Protein AF-A0A6J8EQI9-F1 (afdb_monomer_lite)

Foldseek 3Di:
DDDDDDDDDPDDDDDDPPDDVVVVVVVQVVQVVVVVVVCVLQDPQFPDDDRNDTDGDLCQQHPFFDKDWDADPDDGDIDIDGTDPPDDPDPQVCVQRDPVNSVCLLVDPDWDKGKDKDAFDFDADPPVRDTDTGIDIDIDTRDDPQWDQDPSRDTHGD

Secondary structure (DSSP, 8-state):
------------PPPPTT--HHHHHHHHHHHHHHHHHHHHHHGGGEEEEETTEEEE--GGG-TT-EEEEEE-SSSSSEEEEEE-TTS---HHHHHHS-HHHHHHHHH-SS--EEEEEEEEEEEE-TTT--EEEEEEEEEEE---SSEEE-GGG-EEE-

Structure (mmCIF, N/CA/C/O backbone):
data_AF-A0A6J8EQI9-F1
#
_entry.id   AF-A0A6J8EQI9-F1
#
loop_
_atom_site.group_PDB
_atom_site.id
_atom_site.type_symbol
_atom_site.label_atom_id
_atom_site.label_alt_id
_atom_site.label_comp_id
_atom_site.label_asym_id
_atom_site.label_entity_id
_atom_site.label_seq_id
_atom_site.pdbx_PDB_ins_code
_atom_site.Cartn_x
_atom_site.Cartn_y
_atom_site.Cartn_z
_atom_site.occupancy
_atom_site.B_iso_or_equiv
_atom_site.auth_seq_id
_atom_site.auth_comp_id
_atom_site.auth_asym_id
_atom_site.auth_atom_id
_atom_site.pdbx_PDB_model_num
ATOM 1 N N . MET A 1 1 ? 1.128 29.155 -17.000 1.00 37.22 1 MET A N 1
ATOM 2 C CA . MET A 1 1 ? 0.839 28.801 -18.404 1.00 37.22 1 MET A CA 1
ATOM 3 C C . MET A 1 1 ? 2.178 28.796 -19.118 1.00 37.22 1 MET A C 1
ATOM 5 O O . MET A 1 1 ? 2.850 29.816 -19.068 1.00 37.22 1 MET A O 1
ATOM 9 N N . VAL A 1 2 ? 2.634 27.645 -19.614 1.00 37.19 2 VAL A N 1
ATOM 10 C CA . VAL A 1 2 ? 3.957 27.499 -20.247 1.00 37.19 2 VAL A CA 1
ATOM 11 C C . VAL A 1 2 ? 3.727 27.225 -21.728 1.00 37.19 2 VAL A C 1
ATOM 13 O O . VAL A 1 2 ? 2.976 26.314 -22.063 1.00 37.19 2 VAL A O 1
ATOM 16 N N . GLU A 1 3 ? 4.333 28.033 -22.593 1.00 59.91 3 GLU A N 1
ATOM 17 C CA . GLU A 1 3 ? 4.316 27.858 -24.047 1.00 59.91 3 GLU A CA 1
ATOM 18 C C . GLU A 1 3 ? 5.685 27.331 -24.484 1.00 59.91 3 GLU A C 1
ATOM 20 O O . GLU A 1 3 ? 6.720 27.854 -24.070 1.00 59.91 3 GLU A O 1
ATOM 25 N N . MET A 1 4 ? 5.692 26.290 -25.314 1.00 65.62 4 MET A N 1
ATOM 26 C CA . MET A 1 4 ? 6.908 25.684 -25.849 1.00 65.62 4 MET A CA 1
ATOM 27 C C . MET A 1 4 ? 6.942 25.915 -27.361 1.00 65.62 4 MET A C 1
ATOM 29 O O . MET A 1 4 ? 5.992 25.567 -28.061 1.00 65.62 4 MET A O 1
ATOM 33 N N . ARG A 1 5 ? 8.025 26.515 -27.868 1.00 55.38 5 ARG A N 1
ATOM 34 C CA . ARG A 1 5 ? 8.244 26.741 -29.305 1.00 55.38 5 ARG A CA 1
ATOM 35 C C . ARG A 1 5 ? 9.502 26.022 -29.763 1.00 55.38 5 ARG A C 1
ATOM 37 O O . ARG A 1 5 ? 10.588 26.290 -29.253 1.00 55.38 5 ARG A O 1
ATOM 44 N N . TRP A 1 6 ? 9.350 25.145 -30.746 1.00 75.56 6 TRP A N 1
ATOM 45 C CA . TRP A 1 6 ? 10.454 24.423 -31.367 1.00 75.56 6 TRP A CA 1
ATOM 46 C C . TRP A 1 6 ? 11.105 25.277 -32.460 1.00 75.56 6 TRP A C 1
ATOM 48 O O . TRP A 1 6 ? 10.419 25.965 -33.215 1.00 75.56 6 TRP A O 1
ATOM 58 N N . ARG A 1 7 ? 12.435 25.224 -32.551 1.00 75.38 7 ARG A N 1
ATOM 59 C CA . ARG A 1 7 ? 13.207 25.705 -33.703 1.00 75.38 7 ARG A CA 1
ATOM 60 C C . ARG A 1 7 ? 14.112 24.568 -34.154 1.00 75.38 7 ARG A C 1
ATOM 62 O O . ARG A 1 7 ? 15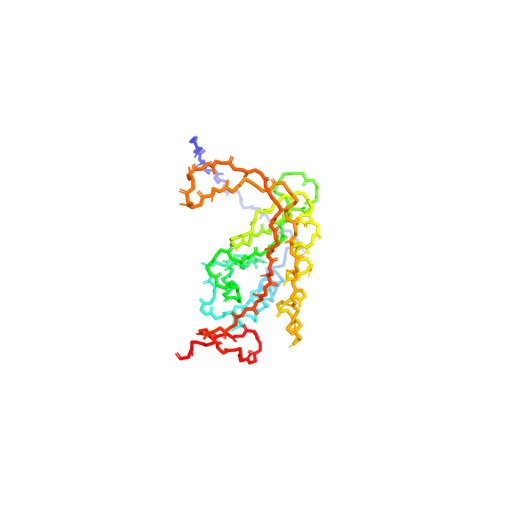.053 24.230 -33.441 1.00 75.38 7 ARG A O 1
ATOM 69 N N . ASN A 1 8 ? 13.811 23.985 -35.308 1.00 74.12 8 ASN A N 1
ATOM 70 C CA . ASN A 1 8 ? 14.658 22.967 -35.918 1.00 74.12 8 ASN A CA 1
ATOM 71 C C . ASN A 1 8 ? 15.789 23.652 -36.687 1.00 74.12 8 ASN A C 1
ATOM 73 O O . ASN A 1 8 ? 15.566 24.664 -37.351 1.00 74.12 8 ASN A O 1
ATOM 77 N N . LYS A 1 9 ? 17.000 23.110 -36.580 1.00 70.75 9 LYS A N 1
ATOM 78 C CA . LYS A 1 9 ? 18.106 23.446 -37.477 1.00 70.75 9 LYS A CA 1
ATOM 79 C C . LYS A 1 9 ? 18.103 22.427 -38.613 1.00 70.75 9 LYS A C 1
ATOM 81 O O . LYS A 1 9 ? 18.012 21.236 -38.341 1.00 70.75 9 LYS A O 1
ATOM 86 N N . GLU A 1 10 ? 18.195 22.892 -39.854 1.00 73.81 10 GLU A N 1
ATOM 87 C CA . GLU A 1 10 ? 18.206 22.045 -41.061 1.00 73.81 10 GLU A CA 1
ATOM 88 C C . GLU A 1 10 ? 19.608 21.510 -41.415 1.00 73.81 10 GLU A C 1
ATOM 90 O O . GLU A 1 10 ? 19.813 20.936 -42.481 1.00 73.81 10 GLU A O 1
ATOM 95 N N . GLU A 1 11 ? 20.594 21.694 -40.536 1.00 71.81 11 GLU A N 1
ATOM 96 C CA . GLU A 1 11 ? 21.953 21.200 -40.753 1.00 71.81 11 GLU A CA 1
ATOM 97 C C . GLU A 1 11 ? 21.994 19.676 -40.581 1.00 71.81 11 GLU A C 1
ATOM 99 O O . GLU A 1 11 ? 21.718 19.148 -39.502 1.00 71.81 11 GLU A O 1
ATOM 104 N N . PHE A 1 12 ? 22.355 18.968 -41.655 1.00 63.88 12 PHE A N 1
ATOM 105 C CA . PHE A 1 12 ? 22.678 17.547 -41.598 1.00 63.88 12 PHE A CA 1
ATOM 106 C C . PHE A 1 12 ? 23.957 17.364 -40.774 1.00 63.88 12 PHE A C 1
ATOM 108 O O . PHE A 1 12 ? 25.036 17.799 -41.176 1.00 63.88 12 PHE A O 1
ATOM 115 N N . ILE A 1 13 ? 23.825 16.752 -39.601 1.00 73.94 13 ILE A N 1
ATOM 116 C CA . ILE A 1 13 ? 24.953 16.391 -38.743 1.00 73.94 13 ILE A CA 1
ATOM 117 C C . ILE A 1 13 ? 25.410 14.999 -39.180 1.00 73.94 13 ILE A C 1
ATOM 119 O O . ILE A 1 13 ? 24.608 14.068 -39.165 1.00 73.94 13 ILE A O 1
ATOM 123 N N . GLU A 1 14 ? 26.679 14.855 -39.573 1.00 68.56 14 GLU A N 1
ATOM 124 C CA . GLU A 1 14 ? 27.252 13.538 -39.868 1.00 68.56 14 GLU A CA 1
ATOM 125 C C . GLU A 1 14 ? 27.133 12.612 -38.652 1.00 68.56 14 GLU A C 1
ATOM 127 O O . GLU A 1 14 ? 27.462 12.986 -37.520 1.00 68.56 14 GLU A O 1
ATOM 132 N N . ASP A 1 15 ? 26.679 11.384 -38.900 1.00 65.50 15 ASP A N 1
ATOM 133 C CA . ASP A 1 15 ? 26.547 10.379 -37.857 1.00 65.50 15 ASP A CA 1
ATOM 134 C C . ASP A 1 15 ? 27.916 10.049 -37.259 1.00 65.50 15 ASP A C 1
ATOM 136 O O . ASP A 1 15 ? 28.859 9.643 -37.942 1.00 65.50 15 ASP A O 1
ATOM 140 N N . SER A 1 16 ? 28.025 10.185 -35.938 1.00 71.75 16 SER A N 1
ATOM 141 C CA . SER A 1 16 ? 29.212 9.719 -35.232 1.00 71.75 16 SER A CA 1
ATOM 142 C C . SER A 1 16 ? 29.348 8.202 -35.417 1.00 71.75 16 SER A C 1
ATOM 144 O O . SER A 1 16 ? 28.373 7.468 -35.258 1.00 71.75 16 SER A O 1
ATOM 146 N N . GLY A 1 17 ? 30.564 7.691 -35.633 1.00 73.12 17 GLY A N 1
ATOM 147 C CA . GLY A 1 17 ? 30.822 6.241 -35.720 1.00 73.12 17 GLY A CA 1
ATOM 148 C C . GLY A 1 17 ? 30.514 5.442 -34.439 1.00 73.12 17 GLY A C 1
ATOM 149 O O . GLY A 1 17 ? 30.776 4.244 -34.377 1.00 73.12 17 GLY A O 1
ATOM 150 N N . ARG A 1 18 ? 29.991 6.098 -33.393 1.00 76.00 18 ARG A N 1
ATOM 151 C CA . ARG A 1 18 ? 29.533 5.497 -32.131 1.00 76.00 18 ARG A CA 1
ATOM 152 C C . ARG A 1 18 ? 28.007 5.380 -32.043 1.00 76.00 18 ARG A C 1
ATOM 154 O O . ARG A 1 18 ? 27.510 4.762 -31.105 1.00 76.00 18 ARG A O 1
ATOM 161 N N . THR A 1 19 ? 27.265 5.957 -32.987 1.00 75.06 19 THR A N 1
ATOM 162 C CA . THR A 1 19 ? 25.802 5.887 -33.030 1.00 75.06 19 THR A CA 1
ATOM 163 C C . THR A 1 19 ? 25.387 4.575 -33.689 1.00 75.06 19 THR A C 1
ATOM 165 O O . THR A 1 19 ? 25.697 4.329 -34.849 1.00 75.06 19 THR A O 1
ATOM 168 N N . ASN A 1 20 ? 24.689 3.708 -32.954 1.00 86.38 20 ASN A N 1
ATOM 169 C CA . ASN A 1 20 ? 24.203 2.439 -33.489 1.00 86.38 20 ASN A CA 1
ATOM 170 C C . ASN A 1 20 ? 22.695 2.303 -33.254 1.00 86.38 20 ASN A C 1
ATOM 172 O O . ASN A 1 20 ? 22.240 1.969 -32.158 1.00 86.38 20 ASN A O 1
ATOM 176 N N . VAL A 1 21 ? 21.927 2.544 -34.317 1.00 87.88 21 VAL A N 1
ATOM 177 C CA . VAL A 1 21 ? 20.458 2.478 -34.311 1.00 87.88 21 VAL A CA 1
ATOM 178 C C . VAL A 1 21 ? 19.954 1.072 -33.971 1.00 87.88 21 VAL A C 1
ATOM 180 O O . VAL A 1 21 ? 18.933 0.933 -33.304 1.00 87.88 21 VAL A O 1
ATOM 183 N N . VAL A 1 22 ? 20.687 0.022 -34.358 1.00 91.50 22 VAL A N 1
ATOM 184 C CA . VAL A 1 22 ? 20.313 -1.372 -34.069 1.00 91.50 22 VAL A CA 1
ATOM 185 C C . VAL A 1 22 ? 20.415 -1.662 -32.573 1.00 91.50 22 VAL A C 1
ATOM 187 O O . VAL A 1 22 ? 19.520 -2.287 -32.008 1.00 91.50 22 VAL A O 1
ATOM 190 N N . ILE A 1 23 ? 21.464 -1.164 -31.909 1.00 89.56 23 ILE A N 1
ATOM 191 C CA . ILE A 1 23 ? 21.610 -1.293 -30.451 1.00 89.56 23 ILE A CA 1
ATOM 192 C C . ILE A 1 23 ? 20.480 -0.547 -29.737 1.00 89.56 23 ILE A C 1
ATOM 194 O O . ILE A 1 23 ? 19.879 -1.112 -28.827 1.00 89.56 23 ILE A O 1
ATOM 198 N N . ALA A 1 24 ? 20.154 0.675 -30.168 1.00 88.31 24 ALA A N 1
ATOM 199 C CA . ALA A 1 24 ? 19.046 1.442 -29.598 1.00 88.31 24 ALA A CA 1
ATOM 200 C C . ALA A 1 24 ? 17.699 0.716 -29.765 1.00 88.31 24 ALA A C 1
ATOM 202 O O . ALA A 1 24 ? 16.950 0.568 -28.803 1.00 88.31 24 ALA A O 1
ATOM 203 N N . ALA A 1 25 ? 17.417 0.185 -30.957 1.00 93.69 25 ALA A N 1
ATOM 204 C CA . ALA A 1 25 ? 16.204 -0.589 -31.204 1.00 93.69 25 ALA A CA 1
ATOM 205 C C . ALA A 1 25 ? 16.136 -1.848 -30.322 1.00 93.69 25 ALA A C 1
ATOM 207 O O . ALA A 1 25 ? 15.087 -2.148 -29.752 1.00 93.69 25 ALA A O 1
ATOM 208 N N . TYR A 1 26 ? 17.255 -2.565 -30.165 1.00 95.31 26 TYR A N 1
ATOM 209 C CA . TYR A 1 26 ? 17.321 -3.771 -29.340 1.00 95.31 26 TYR A CA 1
ATOM 210 C C . TYR A 1 26 ? 17.094 -3.481 -27.851 1.00 95.31 26 TYR A C 1
ATOM 212 O O . TYR A 1 26 ? 16.333 -4.194 -27.195 1.00 95.31 26 TYR A O 1
ATOM 220 N N . THR A 1 27 ? 17.716 -2.432 -27.302 1.00 92.62 27 THR A N 1
ATOM 221 C CA . THR A 1 27 ? 17.543 -2.072 -25.886 1.00 92.62 27 THR A CA 1
ATOM 222 C C . THR A 1 27 ? 16.120 -1.599 -25.597 1.00 92.62 27 THR A C 1
ATOM 224 O O . THR A 1 27 ? 15.536 -2.032 -24.601 1.00 92.62 27 THR A O 1
ATOM 227 N N . THR A 1 28 ? 15.521 -0.800 -26.487 1.00 93.06 28 THR A N 1
ATOM 228 C CA . THR A 1 28 ? 14.113 -0.392 -26.377 1.00 93.06 28 THR A CA 1
ATOM 229 C C . THR A 1 28 ? 13.176 -1.596 -26.469 1.00 93.06 28 THR A C 1
ATOM 231 O O . THR A 1 28 ? 12.283 -1.732 -25.636 1.00 93.06 28 THR A O 1
ATOM 234 N N . ALA A 1 29 ? 13.399 -2.517 -27.413 1.00 94.06 29 ALA A N 1
ATOM 235 C CA . ALA A 1 29 ? 12.590 -3.728 -27.543 1.00 94.06 29 ALA A CA 1
ATOM 236 C C . ALA A 1 29 ? 12.671 -4.620 -26.293 1.00 94.06 29 ALA A C 1
ATOM 238 O O . ALA A 1 29 ? 11.647 -5.112 -25.822 1.00 94.06 29 ALA A O 1
ATOM 239 N N . GLN A 1 30 ? 13.862 -4.788 -25.711 1.00 94.38 30 GLN A N 1
ATOM 240 C CA . GLN A 1 30 ? 14.045 -5.536 -24.463 1.00 94.38 30 GLN A CA 1
ATOM 241 C C . GLN A 1 30 ? 13.340 -4.875 -23.271 1.00 94.38 30 GLN A C 1
ATOM 243 O O . GLN A 1 30 ? 12.697 -5.563 -22.476 1.00 94.38 30 GLN A O 1
ATOM 248 N N . ALA A 1 31 ? 13.419 -3.546 -23.150 1.00 89.31 31 ALA A N 1
ATOM 249 C CA . ALA A 1 31 ? 12.707 -2.806 -22.111 1.00 89.31 31 ALA A CA 1
ATOM 250 C C . ALA A 1 31 ? 11.183 -2.967 -22.252 1.00 89.31 31 ALA A C 1
ATOM 252 O O . ALA A 1 31 ? 10.510 -3.311 -21.280 1.00 89.31 31 ALA A O 1
ATOM 253 N N . ILE A 1 32 ? 10.663 -2.822 -23.475 1.00 91.69 32 ILE A N 1
ATOM 254 C CA . ILE A 1 32 ? 9.246 -3.016 -23.802 1.00 91.69 32 ILE A CA 1
ATOM 255 C C . ILE A 1 32 ? 8.802 -4.449 -23.491 1.00 91.69 32 ILE A C 1
ATOM 257 O O . ILE A 1 32 ? 7.777 -4.644 -22.844 1.00 91.69 32 ILE A O 1
ATOM 261 N N . PHE A 1 33 ? 9.573 -5.461 -23.892 1.00 92.94 33 PHE A N 1
ATOM 262 C CA . PHE A 1 33 ? 9.244 -6.862 -23.621 1.00 92.94 33 PHE A CA 1
ATOM 263 C C . PHE A 1 33 ? 9.139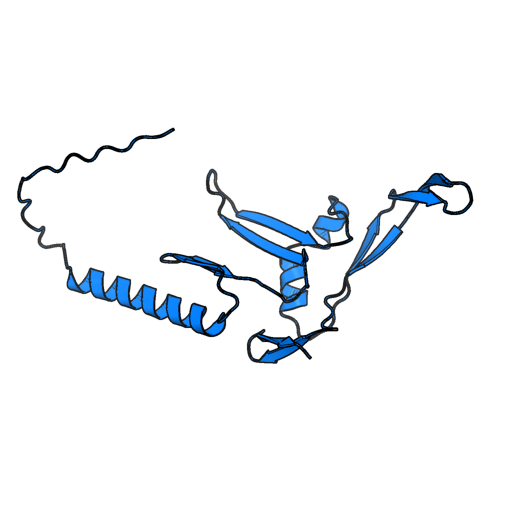 -7.138 -22.116 1.00 92.94 33 PHE A C 1
ATOM 265 O O . PHE A 1 33 ? 8.192 -7.767 -21.642 1.00 92.94 33 PHE A O 1
ATOM 272 N N . LYS A 1 34 ? 10.082 -6.600 -21.338 1.00 88.81 34 LYS A N 1
ATOM 273 C CA . LYS A 1 34 ? 10.067 -6.716 -19.881 1.00 88.81 34 LYS A CA 1
ATOM 274 C C . LYS A 1 34 ? 8.875 -5.988 -19.257 1.00 88.81 34 LYS A C 1
ATOM 276 O O . LYS A 1 34 ? 8.267 -6.528 -18.335 1.00 88.81 34 LYS A O 1
ATOM 281 N N . LEU A 1 35 ? 8.523 -4.807 -19.769 1.00 84.81 35 LEU A N 1
ATOM 282 C CA . LEU A 1 35 ? 7.329 -4.064 -19.370 1.00 84.81 35 LEU A CA 1
ATOM 283 C C . LEU A 1 35 ? 6.061 -4.891 -19.625 1.00 84.81 35 LEU A C 1
ATOM 285 O O . LEU A 1 35 ? 5.277 -5.086 -18.699 1.00 84.81 35 LEU A O 1
ATOM 289 N N . TYR A 1 36 ? 5.899 -5.458 -20.824 1.00 87.69 36 TYR A N 1
ATOM 290 C CA . TYR A 1 36 ? 4.761 -6.321 -21.160 1.00 87.69 36 TYR A CA 1
ATOM 291 C C . TYR A 1 36 ? 4.634 -7.528 -20.229 1.00 87.69 36 TYR A C 1
ATOM 293 O O . TYR A 1 36 ? 3.526 -7.824 -19.793 1.00 87.69 36 TYR A O 1
ATOM 301 N N . GLY A 1 37 ? 5.744 -8.156 -19.830 1.00 85.56 37 GLY A N 1
ATOM 302 C CA . GLY A 1 37 ? 5.715 -9.246 -18.849 1.00 85.56 37 GLY A CA 1
ATOM 303 C C . GLY A 1 37 ? 5.171 -8.840 -17.468 1.00 85.56 37 GLY A C 1
ATOM 304 O O . GLY A 1 37 ? 4.659 -9.684 -16.733 1.00 85.56 37 GLY A O 1
ATOM 305 N N . TYR A 1 38 ? 5.253 -7.558 -17.091 1.00 78.81 38 TYR A N 1
ATOM 306 C CA . TYR A 1 38 ? 4.572 -7.031 -15.903 1.00 78.81 38 TYR A CA 1
ATOM 307 C C . TYR A 1 38 ? 3.116 -6.663 -16.186 1.00 78.81 38 TYR A C 1
ATOM 309 O O . TYR A 1 38 ? 2.260 -6.918 -15.339 1.00 78.81 38 TYR A O 1
ATOM 317 N N . LEU A 1 39 ? 2.828 -6.086 -17.356 1.00 78.31 39 LEU A N 1
ATOM 318 C CA . LEU A 1 39 ? 1.467 -5.714 -17.742 1.00 78.31 39 LEU A CA 1
ATOM 319 C C . LEU A 1 39 ? 0.561 -6.950 -17.8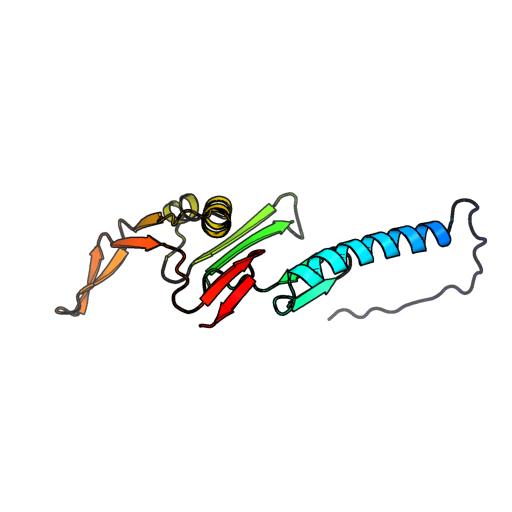35 1.00 78.31 39 LEU A C 1
ATOM 321 O O . LEU A 1 39 ? -0.540 -6.950 -17.293 1.00 78.31 39 LEU A O 1
ATOM 325 N N . GLU A 1 40 ? 1.052 -8.042 -18.413 1.00 82.25 40 GLU A N 1
ATOM 326 C CA . GLU A 1 40 ? 0.318 -9.305 -18.519 1.00 82.25 40 GLU A CA 1
ATOM 327 C C . GLU A 1 40 ? -0.054 -9.877 -17.144 1.00 82.25 40 GLU A C 1
ATOM 329 O O . GLU A 1 40 ? -1.160 -10.363 -16.954 1.00 82.25 40 GLU A O 1
ATOM 334 N N . LYS A 1 41 ? 0.815 -9.735 -16.136 1.00 75.38 41 LYS A N 1
ATOM 335 C CA . LYS A 1 41 ? 0.511 -10.152 -14.752 1.00 75.38 41 LYS A CA 1
ATOM 336 C C . LYS A 1 41 ? -0.499 -9.237 -14.059 1.00 75.38 41 LYS A C 1
ATOM 338 O O . LYS A 1 41 ? -1.171 -9.634 -13.102 1.00 75.38 41 LYS A O 1
ATOM 343 N N . LEU A 1 42 ? -0.536 -7.966 -14.445 1.00 71.75 42 LEU A N 1
ATOM 344 C CA . LEU A 1 42 ? -1.394 -6.965 -13.821 1.00 71.75 42 LEU A CA 1
ATOM 345 C C . LEU A 1 42 ? -2.799 -6.951 -14.437 1.00 71.75 42 LEU A C 1
ATOM 347 O O . LEU A 1 42 ? -3.741 -6.681 -13.688 1.00 71.75 42 LEU A O 1
ATOM 351 N N . GLU A 1 43 ? -2.934 -7.316 -15.715 1.00 78.31 43 GLU A N 1
ATOM 352 C CA . GLU A 1 43 ? -4.188 -7.376 -16.482 1.00 78.31 43 GLU A CA 1
ATOM 353 C C . GLU A 1 43 ? -5.039 -6.103 -16.275 1.00 78.31 43 GLU A C 1
ATOM 355 O O . GLU A 1 43 ? -4.529 -4.984 -16.337 1.00 78.31 43 GLU A O 1
ATOM 360 N N . ASP A 1 44 ? -6.321 -6.254 -15.935 1.00 72.56 44 ASP A N 1
ATOM 361 C CA . ASP A 1 44 ? -7.297 -5.175 -15.722 1.00 72.56 44 ASP A CA 1
ATOM 362 C C . ASP A 1 44 ? -6.933 -4.196 -14.593 1.00 72.56 44 ASP A C 1
ATOM 364 O O . ASP A 1 44 ? -7.636 -3.214 -14.346 1.00 72.56 44 ASP A O 1
ATOM 368 N N . ARG A 1 45 ? -5.855 -4.456 -13.844 1.00 64.69 45 ARG A N 1
ATOM 369 C CA . ARG A 1 45 ? -5.421 -3.575 -12.757 1.00 64.69 45 ARG A CA 1
ATOM 370 C C . ARG A 1 45 ? -4.654 -2.363 -13.263 1.00 64.69 45 ARG A C 1
ATOM 372 O O . ARG A 1 45 ? -4.469 -1.441 -12.472 1.00 64.69 45 ARG A O 1
ATOM 379 N N . ILE A 1 46 ? -4.184 -2.347 -14.507 1.00 71.81 46 ILE A N 1
ATOM 380 C CA . ILE A 1 46 ? -3.347 -1.267 -15.041 1.00 71.81 46 ILE A CA 1
ATOM 381 C C . ILE A 1 46 ? -4.194 -0.014 -15.276 1.00 71.81 46 ILE A C 1
ATOM 383 O O . ILE A 1 46 ? -5.215 -0.049 -15.953 1.00 71.81 46 ILE A O 1
ATOM 387 N N . VAL A 1 47 ? -3.745 1.110 -14.723 1.00 76.50 47 VAL A N 1
ATOM 388 C CA . VAL A 1 47 ? -4.331 2.440 -14.950 1.00 76.50 47 VAL A CA 1
ATOM 389 C C . VAL A 1 47 ? -3.516 3.208 -15.984 1.00 76.50 47 VAL A C 1
ATOM 391 O O . VAL A 1 47 ? -4.074 3.946 -16.789 1.00 76.50 47 VAL A O 1
ATOM 394 N N . TYR A 1 48 ? -2.192 3.051 -15.947 1.00 75.38 48 TYR A N 1
ATOM 395 C CA . TYR A 1 48 ? -1.260 3.748 -16.827 1.00 75.38 48 TYR A CA 1
ATOM 396 C C . TYR A 1 48 ? 0.076 3.003 -16.890 1.00 75.38 48 TYR A C 1
ATOM 398 O O . TYR A 1 48 ? 0.478 2.381 -15.903 1.00 75.38 48 TYR A O 1
ATOM 406 N N . ALA A 1 49 ? 0.775 3.093 -18.019 1.00 78.56 49 ALA A N 1
ATOM 407 C CA . ALA A 1 49 ? 2.137 2.598 -18.177 1.00 78.56 49 ALA A CA 1
ATOM 408 C C . ALA A 1 49 ? 2.937 3.546 -19.077 1.00 78.56 49 ALA A C 1
ATOM 410 O O . ALA A 1 49 ? 2.417 4.010 -20.090 1.00 78.56 49 ALA A O 1
ATOM 411 N N . ASP A 1 50 ? 4.189 3.811 -18.711 1.00 84.56 50 ASP A N 1
ATOM 412 C CA . ASP A 1 50 ? 5.120 4.627 -19.492 1.00 84.56 50 ASP A CA 1
ATOM 413 C C . ASP A 1 50 ? 6.553 4.164 -19.262 1.00 84.56 50 ASP A C 1
ATOM 415 O O . ASP A 1 50 ? 7.010 4.189 -18.123 1.00 84.56 50 ASP A O 1
ATOM 419 N N . THR A 1 51 ? 7.226 3.780 -20.351 1.00 79.50 51 THR A N 1
ATOM 420 C CA . THR A 1 51 ? 8.647 3.418 -20.487 1.00 79.50 51 THR A CA 1
ATOM 421 C C . THR A 1 51 ? 9.176 2.401 -19.464 1.00 79.50 51 THR A C 1
ATOM 423 O O . THR A 1 51 ? 9.468 1.262 -19.823 1.00 79.50 51 THR A O 1
ATOM 426 N N . ASP A 1 52 ? 9.293 2.783 -18.198 1.00 82.50 52 ASP A N 1
ATOM 427 C CA . ASP A 1 52 ? 9.805 1.993 -17.077 1.00 82.50 52 ASP A CA 1
ATOM 428 C C . ASP A 1 52 ? 8.869 1.973 -15.848 1.00 82.50 52 ASP A C 1
ATOM 430 O O . ASP A 1 52 ? 9.194 1.382 -14.816 1.00 82.50 52 ASP A O 1
ATOM 434 N N . SER A 1 53 ? 7.684 2.575 -15.954 1.00 77.12 53 SER A N 1
ATOM 435 C CA . SER A 1 53 ? 6.738 2.766 -14.859 1.00 77.12 53 SER A CA 1
ATOM 436 C C . SER A 1 53 ? 5.353 2.201 -15.187 1.00 77.12 53 SER A C 1
ATOM 438 O O . SER A 1 53 ? 4.858 2.302 -16.309 1.00 77.12 53 SER A O 1
ATOM 440 N N . VAL A 1 54 ? 4.705 1.593 -14.187 1.00 74.75 54 VAL A N 1
ATOM 441 C CA . VAL A 1 54 ? 3.326 1.089 -14.281 1.00 74.75 54 VAL A CA 1
ATOM 442 C C . VAL A 1 54 ? 2.551 1.524 -13.046 1.00 74.75 54 VAL A C 1
ATOM 444 O O . VAL A 1 54 ? 2.951 1.254 -11.914 1.00 74.75 54 VAL A O 1
ATOM 447 N N . ILE A 1 55 ? 1.409 2.168 -13.264 1.00 77.69 55 ILE A N 1
ATOM 448 C CA . ILE A 1 55 ? 0.445 2.528 -12.228 1.00 77.69 55 ILE A CA 1
ATOM 449 C C . ILE A 1 55 ? -0.673 1.493 -12.273 1.00 77.69 55 ILE A C 1
ATOM 451 O O . ILE A 1 55 ? -1.336 1.336 -13.298 1.00 77.69 55 ILE A O 1
ATOM 455 N N . PHE A 1 56 ? -0.906 0.794 -11.164 1.00 76.25 56 PHE A N 1
ATOM 456 C CA . PHE A 1 56 ? -1.922 -0.253 -11.090 1.00 76.25 56 PHE A CA 1
ATOM 457 C C . PHE A 1 56 ? -2.759 -0.175 -9.809 1.00 76.25 56 PHE A C 1
ATOM 459 O O . PHE A 1 56 ? -2.344 0.364 -8.783 1.00 76.25 56 PHE A O 1
ATOM 466 N N . THR A 1 57 ? -3.962 -0.742 -9.864 1.00 63.72 57 THR A N 1
ATOM 467 C CA . THR A 1 57 ? -4.899 -0.828 -8.746 1.00 63.72 57 THR A CA 1
ATOM 468 C C . THR A 1 57 ? -4.628 -2.083 -7.915 1.00 63.72 57 THR A C 1
ATOM 470 O O . THR A 1 57 ? -4.946 -3.214 -8.288 1.00 63.72 57 THR A O 1
ATOM 473 N N . ALA A 1 58 ? -4.047 -1.903 -6.730 1.00 60.59 58 ALA A N 1
ATOM 474 C CA . ALA A 1 58 ? -3.926 -2.977 -5.749 1.00 60.59 58 ALA A CA 1
ATOM 475 C C . ALA A 1 58 ? -5.256 -3.133 -4.986 1.00 60.59 58 ALA A C 1
ATOM 477 O O . ALA A 1 58 ? -5.465 -2.534 -3.935 1.00 60.59 58 ALA A O 1
ATOM 478 N N . ASN A 1 59 ? -6.176 -3.946 -5.508 1.00 55.00 59 ASN A N 1
ATOM 479 C CA . ASN A 1 59 ? -7.499 -4.173 -4.902 1.00 55.00 59 ASN A CA 1
ATOM 480 C C . ASN A 1 59 ? -7.494 -5.095 -3.664 1.00 55.00 59 ASN A C 1
ATOM 482 O O . ASN A 1 59 ? -8.540 -5.610 -3.274 1.00 55.00 59 ASN A O 1
ATOM 486 N N . GLN A 1 60 ? -6.345 -5.321 -3.029 1.00 57.38 60 GLN A N 1
ATOM 487 C CA . GLN A 1 60 ? -6.238 -6.330 -1.975 1.00 57.38 60 GLN A CA 1
ATOM 488 C C . GLN A 1 60 ? -6.813 -5.889 -0.619 1.00 57.38 60 GLN A C 1
ATOM 490 O O . GLN A 1 60 ? -7.142 -6.733 0.201 1.00 57.38 60 GLN A O 1
ATOM 495 N N . GLY A 1 61 ? -6.987 -4.583 -0.384 1.00 56.69 61 GLY A N 1
ATOM 496 C CA . GLY A 1 61 ? -7.526 -4.054 0.877 1.00 56.69 61 GLY A CA 1
ATOM 497 C C . GLY A 1 61 ? -8.937 -3.463 0.789 1.00 56.69 61 GLY A C 1
ATOM 498 O O . GLY A 1 61 ? -9.446 -2.948 1.782 1.00 56.69 61 GLY A O 1
ATOM 499 N N . GLY A 1 62 ? -9.570 -3.461 -0.386 1.00 66.62 62 GLY A N 1
ATOM 500 C CA . GLY A 1 62 ? -10.790 -2.684 -0.625 1.00 66.62 62 GLY A CA 1
ATOM 501 C C . GLY A 1 62 ? -10.553 -1.159 -0.666 1.00 66.62 62 GLY A C 1
ATOM 502 O O . GLY A 1 62 ? -9.417 -0.685 -0.588 1.00 66.62 62 GLY A O 1
ATOM 503 N N . PRO A 1 63 ? -11.617 -0.348 -0.818 1.00 69.94 63 PRO A N 1
ATOM 504 C CA . PRO A 1 63 ? -11.481 1.088 -1.047 1.00 69.94 63 PRO A CA 1
ATOM 505 C C . PRO A 1 63 ? -10.723 1.809 0.078 1.00 69.94 63 PRO A C 1
ATOM 507 O O . PRO A 1 63 ? -11.104 1.712 1.247 1.00 69.94 63 PRO A O 1
ATOM 510 N N . LYS A 1 64 ? -9.736 2.637 -0.300 1.00 73.38 64 LYS A N 1
ATOM 511 C CA . LYS A 1 64 ? -8.918 3.486 0.596 1.00 73.38 64 LYS A CA 1
ATOM 512 C C . LYS A 1 64 ? -7.970 2.721 1.540 1.00 73.38 64 LYS A C 1
ATOM 514 O O . LYS A 1 64 ? -7.633 3.249 2.598 1.00 73.38 64 LYS A O 1
ATOM 519 N N . ASN A 1 65 ? -7.528 1.528 1.138 1.00 79.50 65 ASN A N 1
ATOM 520 C CA . ASN A 1 65 ? -6.484 0.751 1.809 1.00 79.50 65 ASN A CA 1
ATOM 521 C C . ASN A 1 65 ? -5.329 0.483 0.832 1.00 79.50 65 ASN A C 1
ATOM 523 O O . ASN A 1 65 ? -5.396 -0.454 0.042 1.00 79.50 65 ASN A O 1
ATOM 527 N N . TYR A 1 66 ? -4.300 1.329 0.843 1.00 80.25 66 TYR A N 1
ATOM 528 C CA . TYR A 1 66 ? -3.144 1.224 -0.053 1.00 80.25 66 TYR A CA 1
ATOM 529 C C . TYR A 1 66 ? -1.877 1.782 0.598 1.00 80.25 66 TYR A C 1
ATOM 531 O O . TYR A 1 66 ? -1.937 2.699 1.415 1.00 80.25 66 TYR A O 1
ATOM 539 N N . ALA A 1 67 ? -0.720 1.263 0.200 1.00 81.81 67 ALA A N 1
ATOM 540 C CA . ALA A 1 67 ? 0.581 1.782 0.597 1.00 81.81 67 ALA A CA 1
ATOM 541 C C . ALA A 1 67 ? 1.547 1.723 -0.590 1.00 81.81 67 ALA A C 1
ATOM 543 O O . ALA A 1 67 ? 1.544 0.748 -1.338 1.00 81.81 67 ALA A O 1
ATOM 544 N N . TYR A 1 68 ? 2.363 2.759 -0.768 1.00 78.44 68 TYR A N 1
ATOM 545 C CA . TYR A 1 68 ? 3.357 2.827 -1.836 1.00 78.44 68 TYR A CA 1
ATOM 546 C C . TYR A 1 68 ? 4.593 3.624 -1.407 1.00 78.44 68 TYR A C 1
ATOM 548 O O . TYR A 1 68 ? 4.532 4.488 -0.527 1.00 78.44 68 TYR A O 1
ATOM 556 N N . LYS A 1 69 ? 5.723 3.330 -2.053 1.00 81.50 69 LYS A N 1
ATOM 557 C CA . LYS A 1 69 ? 6.985 4.068 -1.947 1.00 81.50 69 LYS A CA 1
ATOM 558 C C . LYS A 1 69 ? 7.248 4.731 -3.304 1.00 81.50 69 LYS A C 1
ATOM 560 O O . LYS A 1 69 ? 7.171 4.060 -4.326 1.00 81.50 69 LYS A O 1
ATOM 565 N N . LEU A 1 70 ? 7.516 6.033 -3.308 1.00 80.81 70 LEU A N 1
ATOM 566 C CA . LEU A 1 70 ? 7.866 6.821 -4.492 1.00 80.81 70 LEU A CA 1
ATOM 567 C C . LEU A 1 70 ? 9.230 7.466 -4.284 1.00 80.81 70 LEU A C 1
ATOM 569 O O . LEU A 1 70 ? 9.551 7.900 -3.178 1.00 80.81 70 LEU A O 1
ATOM 573 N N . GLN A 1 71 ? 10.011 7.587 -5.348 1.00 81.75 71 GLN A N 1
ATOM 574 C CA . GLN A 1 71 ? 11.166 8.475 -5.340 1.00 81.75 71 GLN A CA 1
ATOM 575 C C . GLN A 1 71 ? 10.670 9.922 -5.383 1.00 81.75 71 GLN A C 1
ATOM 577 O O . GLN A 1 71 ? 9.739 10.241 -6.127 1.00 81.75 71 GLN A O 1
ATOM 582 N N . LYS A 1 72 ? 11.228 10.796 -4.540 1.00 82.00 72 LYS A N 1
ATOM 583 C CA . LYS A 1 72 ? 10.801 12.196 -4.534 1.00 82.00 72 LYS A CA 1
ATOM 584 C C . LYS A 1 72 ? 11.191 12.856 -5.864 1.00 82.00 72 LYS A C 1
ATOM 586 O O . LYS A 1 72 ? 12.328 12.694 -6.294 1.00 82.00 72 LYS A O 1
ATOM 591 N N . PRO A 1 73 ? 10.286 13.630 -6.493 1.00 77.56 73 PRO A N 1
ATOM 592 C CA . PRO A 1 73 ? 10.601 14.332 -7.738 1.00 77.56 73 PRO A CA 1
ATOM 593 C C . PRO A 1 73 ? 11.588 15.488 -7.521 1.00 77.56 73 PRO A C 1
ATOM 595 O O . PRO A 1 73 ? 12.255 15.915 -8.456 1.00 77.56 73 PRO A O 1
ATOM 598 N N . TYR A 1 74 ? 11.683 16.002 -6.291 1.00 81.00 74 TYR A N 1
ATOM 599 C CA . TYR A 1 74 ? 12.620 17.049 -5.905 1.00 81.00 74 TYR A CA 1
ATOM 600 C C . TYR A 1 74 ? 13.240 16.702 -4.546 1.00 81.00 74 TYR A C 1
ATOM 602 O O . TYR A 1 74 ? 12.522 16.557 -3.551 1.00 81.00 74 TYR A O 1
ATOM 610 N N . GLY A 1 75 ? 14.567 16.564 -4.515 1.00 74.62 75 GLY A N 1
ATOM 611 C CA . GLY A 1 75 ? 15.347 16.160 -3.341 1.00 74.62 75 GLY A CA 1
ATOM 612 C C . GLY A 1 75 ? 15.698 14.670 -3.309 1.00 74.62 75 GLY A C 1
ATOM 613 O O . GLY A 1 75 ? 15.060 13.851 -3.964 1.00 74.62 75 GLY A O 1
ATOM 614 N N . ASP A 1 76 ? 16.724 14.332 -2.527 1.00 82.25 76 ASP A N 1
ATOM 615 C CA . ASP A 1 76 ? 17.160 12.949 -2.342 1.00 82.25 76 ASP A CA 1
ATOM 616 C C . ASP A 1 76 ? 16.265 12.217 -1.322 1.00 82.25 76 ASP A C 1
ATOM 618 O O . ASP A 1 76 ? 15.816 12.787 -0.317 1.00 82.25 76 ASP A O 1
ATOM 622 N N . GLY A 1 77 ? 15.971 10.947 -1.600 1.00 84.88 77 GLY A N 1
ATOM 623 C CA . GLY A 1 77 ? 15.212 10.059 -0.721 1.00 84.88 77 GLY A CA 1
ATOM 624 C C . GLY A 1 77 ? 13.825 9.616 -1.206 1.00 84.88 77 GLY A C 1
ATOM 625 O O . GLY A 1 77 ? 13.267 10.063 -2.210 1.00 84.88 77 GLY A O 1
ATOM 626 N N . ILE A 1 78 ? 13.252 8.689 -0.436 1.00 84.62 78 ILE A N 1
ATOM 627 C CA . ILE A 1 78 ? 12.013 7.972 -0.758 1.00 84.62 78 ILE A CA 1
ATOM 628 C C . ILE A 1 78 ? 10.847 8.570 0.038 1.00 84.62 78 ILE A C 1
ATOM 630 O O . ILE A 1 78 ? 10.904 8.698 1.262 1.00 84.62 78 ILE A O 1
ATOM 634 N N . GLN A 1 79 ? 9.760 8.922 -0.643 1.00 83.38 79 GLN A N 1
ATOM 635 C CA . GLN A 1 79 ? 8.479 9.235 -0.022 1.00 83.38 79 GLN A CA 1
ATOM 636 C C . GLN A 1 79 ? 7.675 7.949 0.165 1.00 83.38 79 GLN A C 1
ATOM 638 O O . GLN A 1 79 ? 7.340 7.263 -0.794 1.00 83.38 79 GLN A O 1
ATOM 643 N N . THR A 1 80 ? 7.327 7.638 1.409 1.00 85.00 80 THR A N 1
ATOM 644 C CA . THR A 1 80 ? 6.428 6.523 1.721 1.00 85.00 80 THR A CA 1
ATOM 645 C C . THR A 1 80 ? 5.052 7.074 2.057 1.00 85.00 80 THR A C 1
ATOM 647 O O . THR A 1 80 ? 4.928 7.964 2.897 1.00 85.00 80 THR A O 1
ATOM 650 N N . VAL A 1 81 ? 4.014 6.539 1.420 1.00 84.69 81 VAL A N 1
ATOM 651 C CA . VAL A 1 81 ? 2.618 6.874 1.705 1.00 84.69 81 VAL A CA 1
ATOM 652 C C . VAL A 1 81 ? 1.892 5.604 2.111 1.00 84.69 81 VAL A C 1
ATOM 654 O O . VAL A 1 81 ? 1.967 4.588 1.428 1.00 84.69 81 VAL A O 1
ATOM 657 N N . CYS A 1 82 ? 1.170 5.668 3.225 1.00 84.56 82 CYS A N 1
ATOM 658 C CA . CYS A 1 82 ? 0.253 4.625 3.668 1.00 84.56 82 CYS A CA 1
ATOM 659 C C . CYS A 1 82 ? -1.122 5.251 3.875 1.00 84.56 82 CYS A C 1
ATOM 661 O O . CYS A 1 82 ? -1.245 6.340 4.439 1.00 84.56 82 CYS A O 1
ATOM 663 N N . LYS A 1 83 ? -2.166 4.569 3.418 1.00 84.62 83 LYS A N 1
ATOM 664 C CA . LYS A 1 83 ? -3.555 4.959 3.611 1.00 84.62 83 LYS A CA 1
ATOM 665 C C . LYS A 1 83 ? -4.338 3.745 4.069 1.00 84.62 83 LYS A C 1
ATOM 667 O O . LYS A 1 83 ? -4.416 2.756 3.352 1.00 84.62 83 LYS A O 1
ATOM 672 N N . VAL A 1 84 ? -4.932 3.852 5.253 1.00 84.94 84 VAL A N 1
ATOM 673 C CA . VAL A 1 84 ? -5.801 2.821 5.821 1.00 84.94 84 VAL A CA 1
ATOM 674 C C . VAL A 1 84 ? -7.125 3.453 6.223 1.00 84.94 84 VAL A C 1
ATOM 676 O O . VAL A 1 84 ? -7.168 4.484 6.900 1.00 84.94 84 VAL A O 1
ATOM 679 N N . ARG A 1 85 ? -8.230 2.864 5.770 1.00 83.38 85 ARG A N 1
ATOM 680 C CA . ARG A 1 85 ? -9.577 3.346 6.068 1.00 83.38 85 ARG A CA 1
ATOM 681 C C . ARG A 1 85 ? -9.936 3.035 7.518 1.00 83.38 85 ARG A C 1
ATOM 683 O O . ARG A 1 85 ? -9.740 1.929 7.998 1.00 83.38 85 ARG A O 1
ATOM 690 N N . GLY A 1 86 ? -10.534 4.010 8.201 1.00 83.94 86 GLY A N 1
ATOM 691 C CA . GLY A 1 86 ? -11.071 3.825 9.554 1.00 83.94 86 GLY A CA 1
ATOM 692 C C . GLY A 1 86 ? -10.039 3.943 10.678 1.00 83.94 86 GLY A C 1
ATOM 693 O O . GLY A 1 86 ? -10.435 3.994 11.843 1.00 83.94 86 GLY A O 1
ATOM 694 N N . ILE A 1 87 ? -8.752 4.079 10.353 1.00 86.69 87 ILE A N 1
ATOM 695 C CA . ILE A 1 87 ? -7.669 4.285 11.319 1.00 86.69 87 ILE A CA 1
ATOM 696 C C . ILE A 1 87 ? -7.046 5.658 11.082 1.00 86.69 87 ILE A C 1
ATOM 698 O O . ILE A 1 87 ? -6.766 6.053 9.951 1.00 86.69 87 ILE A O 1
ATOM 702 N N . THR A 1 88 ? -6.855 6.412 12.161 1.00 87.06 88 THR A N 1
ATOM 703 C CA . THR A 1 88 ? -6.131 7.681 12.101 1.00 87.06 88 THR A CA 1
ATOM 704 C C . THR A 1 88 ? -4.638 7.373 12.104 1.00 87.06 88 THR A C 1
ATOM 706 O O . THR A 1 88 ? -4.143 6.766 13.049 1.00 87.06 88 THR A O 1
ATOM 709 N N . LEU A 1 89 ? -3.913 7.793 11.068 1.00 84.88 89 LEU A N 1
ATOM 710 C CA . LEU A 1 89 ? -2.456 7.656 11.004 1.00 84.88 89 LEU A CA 1
ATOM 711 C C . LEU A 1 89 ? -1.799 8.772 11.821 1.00 84.88 89 LEU A C 1
ATOM 713 O O . LEU A 1 89 ? -1.343 9.775 11.280 1.00 84.88 89 LEU A O 1
ATOM 717 N N . ASN A 1 90 ? -1.822 8.619 13.143 1.00 87.06 90 ASN A N 1
ATOM 718 C CA . ASN A 1 90 ? -0.967 9.397 14.033 1.00 87.06 90 ASN A CA 1
ATOM 719 C C . ASN A 1 90 ? 0.459 8.807 14.024 1.00 87.06 90 ASN A C 1
ATOM 721 O O . ASN A 1 90 ? 0.696 7.755 13.432 1.00 87.06 90 ASN A O 1
ATOM 725 N N . TYR A 1 91 ? 1.405 9.466 14.692 1.00 88.06 91 TYR A N 1
ATOM 726 C CA . TYR A 1 91 ? 2.796 9.008 14.733 1.00 88.06 91 TYR A CA 1
ATOM 727 C C . TYR A 1 91 ? 2.941 7.568 15.269 1.00 88.06 91 TYR A C 1
ATOM 729 O O . TYR A 1 91 ? 3.539 6.732 14.598 1.00 88.06 91 TYR A O 1
ATOM 737 N N . LYS A 1 92 ? 2.325 7.244 16.420 1.00 89.88 92 LYS A N 1
ATOM 738 C CA . LYS A 1 92 ? 2.361 5.893 17.025 1.00 89.88 92 LYS A CA 1
ATOM 739 C C . LYS A 1 92 ? 1.788 4.824 16.077 1.00 89.88 92 LYS A C 1
ATOM 741 O O . LYS A 1 92 ? 2.379 3.765 15.877 1.00 89.88 92 LYS A O 1
ATOM 746 N N . ASN A 1 93 ? 0.658 5.121 15.448 1.00 88.75 93 ASN A N 1
ATOM 747 C CA . ASN A 1 93 ? -0.057 4.217 14.555 1.00 88.75 93 ASN A CA 1
ATOM 748 C C . ASN A 1 93 ? 0.691 4.037 13.234 1.00 88.75 93 ASN A C 1
ATOM 750 O O . ASN A 1 93 ? 0.683 2.938 12.694 1.00 88.75 93 ASN A O 1
ATOM 754 N N . ALA A 1 94 ? 1.354 5.079 12.726 1.00 87.88 94 ALA A N 1
ATOM 755 C CA . ALA A 1 94 ? 2.168 5.015 11.513 1.00 87.88 94 ALA A CA 1
ATOM 756 C C . ALA A 1 94 ? 3.441 4.171 11.696 1.00 87.88 94 ALA A C 1
ATOM 758 O O . ALA A 1 94 ? 3.930 3.601 10.725 1.00 87.88 94 ALA A O 1
ATOM 759 N N . LEU A 1 95 ? 3.953 4.041 12.926 1.00 89.81 95 LEU A N 1
ATOM 760 C CA . LEU A 1 95 ? 5.028 3.088 13.229 1.00 89.81 95 LEU A CA 1
ATOM 761 C C . LEU A 1 95 ? 4.545 1.637 13.086 1.00 89.81 95 LEU A C 1
ATOM 763 O O . LEU A 1 95 ? 5.268 0.801 12.549 1.00 89.81 95 LEU A O 1
ATOM 767 N N . SER A 1 96 ? 3.314 1.355 13.526 1.00 88.75 96 SER A N 1
ATOM 768 C CA . SER A 1 96 ? 2.722 0.007 13.500 1.00 88.75 96 SER A CA 1
ATOM 769 C C . SER A 1 96 ? 2.157 -0.365 12.123 1.00 88.75 96 SER A C 1
ATOM 771 O O . SER A 1 96 ? 2.325 -1.485 11.650 1.00 88.75 96 SER A O 1
ATOM 773 N N . ILE A 1 97 ? 1.494 0.587 11.462 1.00 87.06 97 ILE A N 1
ATOM 774 C CA . ILE A 1 97 ? 0.941 0.475 10.110 1.00 87.06 97 ILE A CA 1
ATOM 775 C C . ILE A 1 97 ? 1.852 1.261 9.166 1.00 87.06 97 ILE A C 1
ATOM 777 O O . ILE A 1 97 ? 1.571 2.402 8.792 1.00 87.06 97 ILE A O 1
ATOM 781 N N . ASN A 1 98 ? 2.958 0.625 8.797 1.00 88.50 98 ASN A N 1
ATOM 782 C CA . ASN A 1 98 ? 3.918 1.136 7.826 1.00 88.50 98 ASN A CA 1
ATOM 783 C C . ASN A 1 98 ? 3.845 0.340 6.507 1.00 88.50 98 ASN A C 1
ATOM 785 O O . ASN A 1 98 ? 3.096 -0.633 6.387 1.00 88.50 98 ASN A O 1
ATOM 789 N N . PHE A 1 99 ? 4.610 0.769 5.499 1.00 84.88 99 PHE A N 1
ATOM 790 C CA . PHE A 1 99 ? 4.615 0.115 4.187 1.00 84.88 99 PHE A CA 1
ATOM 791 C C . PHE A 1 99 ? 5.066 -1.343 4.271 1.00 84.88 99 PHE A C 1
ATOM 793 O O . PHE A 1 99 ? 4.486 -2.192 3.604 1.00 84.88 99 PHE A O 1
ATOM 800 N N . ASP A 1 100 ? 6.078 -1.633 5.085 1.00 86.94 100 ASP A N 1
ATOM 801 C CA . ASP A 1 100 ? 6.644 -2.975 5.190 1.00 86.94 100 ASP A CA 1
ATOM 802 C C . ASP A 1 100 ? 5.646 -3.916 5.890 1.00 86.94 100 ASP A C 1
ATOM 804 O O . ASP A 1 100 ? 5.339 -4.981 5.368 1.00 86.94 100 ASP A O 1
ATOM 808 N N . ALA A 1 101 ? 4.975 -3.457 6.951 1.00 84.94 101 ALA A N 1
ATOM 809 C CA . ALA A 1 101 ? 3.864 -4.166 7.582 1.00 84.94 101 ALA A CA 1
ATOM 810 C C . ALA A 1 101 ? 2.693 -4.399 6.609 1.00 84.94 101 ALA A C 1
ATOM 812 O O . ALA A 1 101 ? 2.093 -5.473 6.607 1.00 84.94 101 ALA A O 1
ATOM 813 N N . PHE A 1 102 ? 2.364 -3.411 5.767 1.00 81.62 102 PHE A N 1
ATOM 814 C CA . PHE A 1 102 ? 1.321 -3.546 4.747 1.00 81.62 102 PHE A CA 1
ATOM 815 C C . PHE A 1 102 ? 1.705 -4.568 3.672 1.00 81.62 102 PHE A C 1
ATOM 817 O O . PHE A 1 102 ? 0.886 -5.412 3.308 1.00 81.62 102 PHE A O 1
ATOM 824 N N . ARG A 1 103 ? 2.954 -4.522 3.199 1.00 78.69 103 ARG A N 1
ATOM 825 C CA . ARG A 1 103 ? 3.522 -5.492 2.260 1.00 78.69 103 ARG A CA 1
ATOM 826 C C . ARG A 1 103 ? 3.472 -6.899 2.843 1.00 78.69 103 ARG A C 1
ATOM 828 O O . ARG A 1 103 ? 3.030 -7.811 2.150 1.00 78.69 103 ARG A O 1
ATOM 835 N N . ASP A 1 104 ? 3.867 -7.067 4.099 1.00 82.94 104 ASP A N 1
ATOM 836 C CA . ASP A 1 104 ? 3.878 -8.366 4.769 1.00 82.94 104 ASP A CA 1
ATOM 837 C C . ASP A 1 104 ? 2.469 -8.943 4.897 1.00 82.94 104 ASP A C 1
ATOM 839 O O . ASP A 1 104 ? 2.276 -10.117 4.606 1.00 82.94 104 ASP A O 1
ATOM 843 N N . MET A 1 105 ? 1.469 -8.132 5.263 1.00 76.88 105 MET A N 1
ATOM 844 C CA . MET A 1 105 ? 0.072 -8.586 5.352 1.00 76.88 105 MET A CA 1
ATOM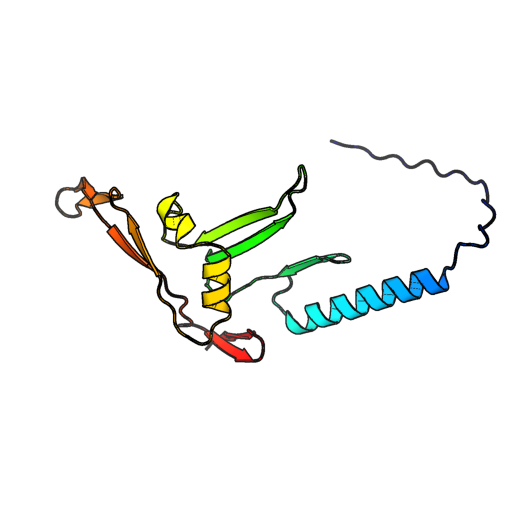 845 C C . MET A 1 105 ? -0.535 -8.983 4.002 1.00 76.88 105 MET A C 1
ATOM 847 O O . MET A 1 105 ? -1.453 -9.795 3.964 1.00 76.88 105 MET A O 1
ATOM 851 N N . VAL A 1 106 ? -0.062 -8.378 2.913 1.00 74.06 106 VAL A N 1
ATOM 852 C CA . VAL A 1 106 ? -0.492 -8.678 1.538 1.00 74.06 106 VAL A CA 1
ATOM 853 C C . VAL A 1 106 ? 0.208 -9.924 0.989 1.00 74.06 106 VAL A C 1
ATOM 855 O O . VAL A 1 106 ? -0.404 -10.729 0.295 1.00 74.06 106 VAL A O 1
ATOM 858 N N . THR A 1 107 ? 1.501 -10.065 1.279 1.00 71.75 107 THR A N 1
ATOM 859 C CA . THR A 1 107 ? 2.367 -11.096 0.684 1.00 71.75 107 THR A CA 1
ATOM 860 C C . THR A 1 107 ? 2.291 -12.408 1.460 1.00 71.75 107 THR A C 1
ATOM 862 O O . THR A 1 107 ? 2.412 -13.483 0.880 1.00 71.75 107 THR A O 1
ATOM 865 N N . SER A 1 108 ? 2.111 -12.333 2.779 1.00 73.62 108 SER A N 1
ATOM 866 C CA . SER A 1 108 ? 2.117 -13.513 3.637 1.00 73.62 108 SER A CA 1
ATOM 867 C C . SER A 1 108 ? 0.807 -14.280 3.517 1.00 73.62 108 SER A C 1
ATOM 869 O O . SER A 1 108 ? -0.277 -13.708 3.594 1.00 73.62 108 SER A O 1
ATOM 871 N N . SER A 1 109 ? 0.910 -15.603 3.427 1.00 67.88 109 SER A N 1
ATOM 872 C CA . SER A 1 109 ? -0.246 -16.507 3.466 1.00 67.88 109 SER A CA 1
ATOM 873 C C . SER A 1 109 ? -0.953 -16.513 4.830 1.00 67.88 109 SER A C 1
ATOM 875 O O . SER A 1 109 ? -2.094 -16.962 4.947 1.00 67.88 109 SER A O 1
ATOM 877 N N . GLU A 1 110 ? -0.285 -16.023 5.878 1.00 73.88 110 GLU A N 1
ATOM 878 C CA . GLU A 1 110 ? -0.819 -15.960 7.234 1.00 73.88 110 GLU A CA 1
ATOM 879 C C . GLU A 1 110 ? -1.679 -14.713 7.465 1.00 73.88 110 GLU A C 1
ATOM 881 O O . GLU A 1 110 ? -1.301 -13.581 7.158 1.00 73.88 110 GLU A O 1
ATOM 886 N N . LYS A 1 111 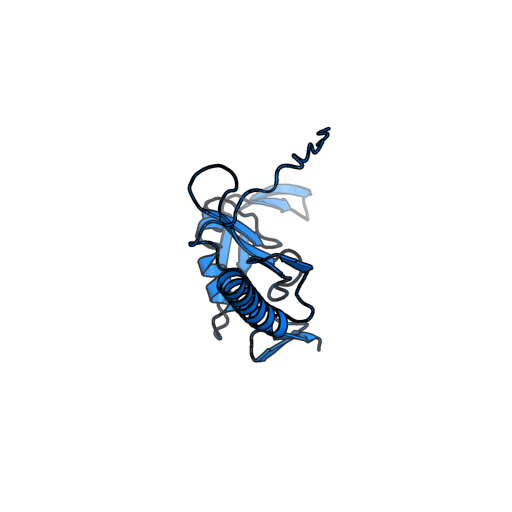? -2.843 -14.914 8.091 1.00 72.75 111 LYS A N 1
ATOM 887 C CA . LYS A 1 111 ? -3.773 -13.835 8.444 1.00 72.75 111 LYS A CA 1
ATOM 888 C C . LYS A 1 111 ? -3.262 -13.057 9.657 1.00 72.75 111 LYS A C 1
ATOM 890 O O . LYS A 1 111 ? -3.704 -13.279 10.783 1.00 72.75 111 LYS A O 1
ATOM 895 N N . LYS A 1 112 ? -2.356 -12.112 9.422 1.00 80.00 112 LYS A N 1
ATOM 896 C CA . LYS A 1 112 ? -1.857 -11.201 10.457 1.00 80.00 112 LYS A CA 1
ATOM 897 C C . LYS A 1 112 ? -2.907 -10.138 10.805 1.00 80.00 112 LYS A C 1
ATOM 899 O O . LYS A 1 112 ? -3.580 -9.594 9.930 1.00 80.00 112 LYS A O 1
ATOM 904 N N . THR A 1 113 ? -3.041 -9.852 12.098 1.00 86.38 113 THR A N 1
ATOM 905 C CA . THR A 1 113 ? -3.910 -8.792 12.631 1.00 86.38 113 THR A CA 1
ATOM 906 C C . THR A 1 113 ? -3.046 -7.796 13.396 1.00 86.38 113 THR A C 1
ATOM 908 O O . THR A 1 113 ? -2.200 -8.203 14.190 1.00 86.38 113 THR A O 1
ATOM 911 N N . ILE A 1 114 ? -3.226 -6.503 13.134 1.00 88.12 114 ILE A N 1
ATOM 912 C CA . ILE A 1 114 ? -2.505 -5.415 13.803 1.00 88.12 114 ILE A CA 1
ATOM 913 C C . ILE A 1 114 ? -3.494 -4.655 14.679 1.00 88.12 114 ILE A C 1
ATOM 915 O O . ILE A 1 114 ? -4.420 -4.033 14.163 1.00 88.12 114 ILE A O 1
ATOM 919 N N . THR A 1 115 ? -3.281 -4.661 15.991 1.00 89.88 115 THR A N 1
ATOM 920 C CA . THR A 1 115 ? -4.077 -3.861 16.926 1.00 89.88 115 THR A CA 1
ATOM 921 C C . THR A 1 115 ? -3.440 -2.491 17.110 1.00 89.88 115 THR A C 1
ATOM 923 O O . THR A 1 115 ? -2.272 -2.368 17.471 1.00 89.88 115 THR A O 1
ATOM 926 N N . VAL A 1 116 ? -4.225 -1.450 16.866 1.00 91.06 116 VAL A N 1
ATOM 927 C CA . VAL A 1 116 ? -3.834 -0.052 17.019 1.00 91.06 116 VAL A CA 1
ATOM 928 C C . VAL A 1 116 ? -4.564 0.544 18.213 1.00 91.06 116 VAL A C 1
ATOM 930 O O . VAL A 1 116 ? -5.781 0.399 18.319 1.00 91.06 116 VAL A O 1
ATOM 933 N N . VAL A 1 117 ? -3.841 1.235 19.095 1.00 89.94 117 VAL A N 1
ATOM 934 C CA . VAL A 1 117 ? -4.398 1.828 20.318 1.00 89.94 117 VAL A CA 1
ATOM 935 C C . VAL A 1 117 ? -4.232 3.345 20.291 1.00 89.94 117 VAL A C 1
ATOM 937 O O . VAL A 1 117 ? -3.125 3.870 20.385 1.00 89.94 117 VAL A O 1
ATOM 940 N N . ASP A 1 118 ? -5.357 4.051 20.203 1.00 89.38 118 ASP A N 1
ATOM 941 C CA . ASP A 1 118 ? -5.447 5.498 20.374 1.00 89.38 118 ASP A CA 1
ATOM 942 C C . ASP A 1 118 ? -5.781 5.800 21.849 1.00 89.38 118 ASP A C 1
ATOM 944 O O . ASP A 1 118 ? -6.933 5.679 22.262 1.00 89.38 118 ASP A O 1
ATOM 948 N N . GLU A 1 119 ? -4.790 6.198 22.654 1.00 88.44 119 GLU A N 1
ATOM 949 C CA . GLU A 1 119 ? -4.967 6.517 24.090 1.00 88.44 119 GLU A CA 1
ATOM 950 C C . GLU A 1 119 ? -5.907 7.710 24.338 1.00 88.44 119 GLU A C 1
ATOM 952 O O . GLU A 1 119 ? -6.682 7.707 25.290 1.00 88.44 119 GLU A O 1
ATOM 957 N N . HIS A 1 120 ? -5.857 8.721 23.468 1.00 88.88 120 HIS A N 1
ATOM 958 C CA . HIS A 1 120 ? -6.557 9.996 23.644 1.00 88.88 120 HIS A CA 1
ATOM 959 C C . HIS A 1 120 ? -7.498 10.272 22.465 1.00 88.88 120 HIS A C 1
ATOM 961 O O . HIS A 1 120 ? -7.305 11.215 21.694 1.00 88.88 120 HIS A O 1
ATOM 967 N N . LYS A 1 121 ? -8.511 9.420 22.277 1.00 90.69 121 LYS A N 1
ATOM 968 C CA . LYS A 1 121 ? -9.487 9.565 21.194 1.00 90.69 121 LYS A CA 1
ATOM 969 C C . LYS A 1 121 ? -10.656 10.443 21.618 1.00 90.69 121 LYS A C 1
ATOM 971 O O . LYS A 1 121 ? -11.272 10.208 22.651 1.00 90.69 121 LYS A O 1
ATOM 976 N N . ILE A 1 122 ? -11.011 11.408 20.774 1.00 90.75 122 ILE A N 1
ATOM 977 C CA . ILE A 1 122 ? -12.256 12.163 20.927 1.00 90.75 122 ILE A CA 1
ATOM 978 C C . ILE A 1 122 ? -13.421 11.240 20.559 1.00 90.75 122 ILE A C 1
ATOM 980 O O . ILE A 1 122 ? -13.525 10.771 19.422 1.00 90.75 122 ILE A O 1
ATOM 984 N N . LEU A 1 123 ? -14.286 10.982 21.531 1.00 88.94 123 LEU A N 1
ATOM 985 C CA . LEU A 1 123 ? -15.475 10.149 21.430 1.00 88.94 123 LEU A CA 1
ATOM 986 C C . LEU A 1 123 ? -16.704 10.978 21.814 1.00 88.94 123 LEU A C 1
ATOM 988 O O . LEU A 1 123 ? -16.614 11.950 22.563 1.00 88.94 123 LEU A O 1
ATOM 992 N N . ARG A 1 124 ? -17.872 10.592 21.303 1.00 90.00 124 ARG A N 1
ATOM 993 C CA . ARG A 1 124 ? -19.155 11.167 21.712 1.00 90.00 124 ARG A CA 1
ATOM 994 C C . ARG A 1 124 ? -19.930 10.108 22.474 1.00 90.00 124 ARG A C 1
ATOM 996 O O . ARG A 1 124 ? -20.166 9.026 21.941 1.00 90.00 124 ARG A O 1
ATOM 1003 N N . ASP A 1 125 ? -20.334 10.423 23.696 1.00 88.88 125 ASP A N 1
ATOM 1004 C CA . ASP A 1 125 ? -21.267 9.581 24.429 1.00 88.88 125 ASP A CA 1
ATOM 1005 C C . ASP A 1 125 ? -22.638 9.654 23.744 1.00 88.88 125 ASP A C 1
ATOM 1007 O O . ASP A 1 125 ? -23.240 10.723 23.630 1.00 88.88 125 ASP A O 1
ATOM 1011 N N . SER A 1 126 ? -23.128 8.509 23.266 1.00 85.94 126 SER A N 1
ATOM 1012 C CA . SER A 1 126 ? -24.400 8.420 22.549 1.00 85.94 126 SER A CA 1
ATOM 1013 C C . SER A 1 126 ? -25.597 8.787 23.425 1.00 85.94 126 SER A C 1
ATOM 1015 O O . SER A 1 126 ? -26.615 9.211 22.883 1.00 85.94 126 SER A O 1
ATOM 1017 N N . LYS A 1 127 ? -25.506 8.609 24.749 1.00 89.19 127 LYS A N 1
ATOM 1018 C CA . LYS A 1 127 ? -26.631 8.851 25.662 1.00 89.19 127 LYS A CA 1
ATOM 1019 C C . LYS A 1 127 ? -26.687 10.302 26.114 1.00 89.19 127 LYS A C 1
ATOM 1021 O O . LYS A 1 127 ? -27.736 10.929 26.030 1.00 89.19 127 LYS A O 1
ATOM 1026 N N . SER A 1 128 ? -25.560 10.849 26.564 1.00 88.00 128 SER A N 1
ATOM 1027 C CA . SER A 1 128 ? -25.502 12.232 27.054 1.00 88.00 128 SER A CA 1
ATOM 1028 C C . SER A 1 128 ? -25.180 13.264 25.969 1.00 88.00 128 SER A C 1
ATOM 1030 O O . SER A 1 128 ? -25.195 14.461 26.242 1.00 88.00 128 SER A O 1
ATOM 1032 N N . SER A 1 129 ? -24.855 12.831 24.743 1.00 87.25 129 SER A N 1
ATOM 1033 C CA . SER A 1 129 ? -24.329 13.687 23.667 1.00 87.25 129 SER A CA 1
ATOM 1034 C C . SER A 1 129 ? -23.071 14.483 24.040 1.00 87.25 129 SER A C 1
ATOM 1036 O O . SER A 1 129 ? -22.692 15.404 23.316 1.00 87.25 129 SER A O 1
ATOM 1038 N N . ARG A 1 130 ? -22.385 14.122 25.131 1.00 92.06 130 ARG A N 1
ATOM 1039 C CA . ARG A 1 130 ? -21.161 14.791 25.579 1.00 92.06 130 ARG A CA 1
ATOM 1040 C C . ARG A 1 130 ? -19.957 14.303 24.787 1.00 92.06 130 ARG A C 1
ATOM 1042 O O . ARG A 1 130 ? -19.849 13.123 24.455 1.00 92.06 130 ARG A O 1
ATOM 1049 N N . VAL A 1 131 ? -19.033 15.217 24.519 1.00 92.12 131 VAL A N 1
ATOM 1050 C CA . VAL A 1 131 ? -17.721 14.885 23.963 1.00 92.12 131 VAL A CA 1
ATOM 1051 C C . VAL A 1 131 ? -16.801 14.502 25.115 1.00 92.12 131 VAL A C 1
ATOM 1053 O O . VAL A 1 131 ? -16.668 15.255 26.078 1.00 92.12 131 VAL A O 1
ATOM 1056 N N . ILE A 1 132 ? -16.194 13.324 25.024 1.00 92.81 132 ILE A N 1
ATOM 1057 C CA . ILE A 1 132 ? -15.254 12.793 26.009 1.00 92.81 132 ILE A CA 1
ATOM 1058 C C . ILE A 1 132 ? -13.972 12.360 25.304 1.00 92.81 132 ILE A C 1
ATOM 1060 O O . ILE A 1 132 ? -14.001 11.927 24.153 1.00 92.81 132 ILE A O 1
ATOM 1064 N N . THR A 1 133 ? -12.846 12.452 25.999 1.00 93.31 133 THR A N 1
ATOM 1065 C CA . THR A 1 133 ? -11.595 11.841 25.546 1.00 93.31 133 THR A CA 1
ATOM 1066 C C . THR A 1 133 ? -11.470 10.480 26.213 1.00 93.31 133 THR A C 1
ATOM 1068 O O . THR A 1 133 ? -11.569 10.389 27.434 1.00 93.31 133 THR A O 1
ATOM 1071 N N . GLY A 1 134 ? -11.274 9.425 25.430 1.00 90.56 134 GLY A N 1
ATOM 1072 C CA . GLY A 1 134 ? -11.128 8.068 25.944 1.00 90.56 134 GLY A CA 1
ATOM 1073 C C . GLY A 1 134 ? -10.213 7.215 25.077 1.00 90.56 134 GLY A C 1
ATOM 1074 O O . GLY A 1 134 ? -9.868 7.586 23.954 1.00 90.56 134 GLY A O 1
ATOM 1075 N N . GLN A 1 135 ? -9.834 6.058 25.604 1.00 92.00 135 GLN A N 1
ATOM 1076 C CA . GLN A 1 135 ? -9.016 5.097 24.879 1.00 92.00 135 GLN A CA 1
ATOM 1077 C C . GLN A 1 135 ? -9.868 4.330 23.861 1.00 92.00 135 GLN A C 1
ATOM 1079 O O . GLN A 1 135 ? -10.976 3.887 24.164 1.00 92.00 135 GLN A O 1
ATOM 1084 N N . GLN A 1 136 ? -9.344 4.148 22.650 1.00 90.12 136 GLN A N 1
ATOM 1085 C CA . GLN A 1 136 ? -9.956 3.324 21.610 1.00 90.12 136 GLN A CA 1
ATOM 1086 C C . GLN A 1 136 ? -8.911 2.382 21.013 1.00 90.12 136 GLN A C 1
ATOM 1088 O O . GLN A 1 136 ? -7.887 2.833 20.506 1.00 90.12 136 GLN A O 1
ATOM 1093 N N . SER A 1 137 ? -9.195 1.081 21.011 1.00 91.50 137 SER A N 1
ATOM 1094 C CA . SER A 1 137 ? -8.444 0.089 20.241 1.00 91.50 137 SER A CA 1
ATOM 1095 C C . SER A 1 137 ? -9.170 -0.248 18.936 1.00 91.50 137 SER A C 1
ATOM 1097 O O . SER A 1 137 ? -10.401 -0.214 18.857 1.00 91.50 137 SER A O 1
ATOM 1099 N N . LYS A 1 138 ? -8.402 -0.535 17.884 1.00 90.06 138 LYS A N 1
ATOM 1100 C CA . LYS A 1 138 ? -8.901 -0.991 16.585 1.00 90.06 138 LYS A CA 1
ATOM 1101 C C . LYS A 1 138 ? -8.025 -2.104 16.049 1.00 90.06 138 LYS A C 1
ATOM 1103 O O . LYS A 1 138 ? -6.822 -1.913 15.899 1.00 90.06 138 LYS A O 1
ATOM 1108 N N . ASP A 1 139 ? -8.656 -3.202 15.667 1.00 89.50 139 ASP A N 1
ATOM 1109 C CA . ASP A 1 139 ? -7.979 -4.304 15.000 1.00 89.50 139 ASP A CA 1
ATOM 1110 C C . ASP A 1 139 ? -8.040 -4.112 13.487 1.00 89.50 139 ASP A C 1
ATOM 1112 O O . ASP A 1 139 ? -9.112 -3.990 12.887 1.00 89.50 139 ASP A O 1
ATOM 1116 N N . TYR A 1 140 ? -6.868 -4.066 12.864 1.00 87.25 140 TYR A N 1
ATOM 1117 C CA . TYR A 1 140 ? -6.704 -4.001 11.425 1.00 87.25 140 TYR A CA 1
ATOM 1118 C C . TYR A 1 140 ? -6.333 -5.373 10.880 1.00 87.25 140 TYR A C 1
ATOM 1120 O O . TYR A 1 140 ? -5.325 -5.962 11.271 1.00 87.25 140 TYR A O 1
ATOM 1128 N N . ARG A 1 141 ? -7.140 -5.869 9.944 1.00 84.25 141 ARG A N 1
ATOM 1129 C CA . ARG A 1 141 ? -6.916 -7.136 9.252 1.00 84.25 141 ARG A CA 1
ATOM 1130 C C . ARG A 1 141 ? -7.307 -6.982 7.792 1.00 84.25 141 ARG A C 1
ATOM 1132 O O . ARG A 1 141 ? -8.348 -6.397 7.493 1.00 84.25 141 ARG A O 1
ATOM 1139 N N . ILE A 1 142 ? -6.510 -7.554 6.897 1.00 76.31 142 ILE A N 1
ATOM 1140 C CA . ILE A 1 142 ? -6.903 -7.700 5.496 1.00 76.31 142 ILE A CA 1
ATOM 1141 C C . ILE A 1 142 ? -7.906 -8.853 5.412 1.00 76.31 142 ILE A C 1
ATOM 1143 O O . ILE A 1 142 ? -7.616 -9.982 5.811 1.00 76.31 142 ILE A O 1
ATOM 1147 N N . VAL A 1 143 ? -9.119 -8.552 4.952 1.00 70.62 143 VAL A N 1
ATOM 1148 C CA . VAL A 1 143 ? -10.204 -9.527 4.816 1.00 70.62 143 VAL A CA 1
ATOM 1149 C C . VAL A 1 143 ? -10.663 -9.543 3.369 1.00 70.62 143 VAL A C 1
ATOM 1151 O O . VAL A 1 143 ? -10.942 -8.497 2.790 1.00 70.62 143 VAL A O 1
ATOM 1154 N N . PHE A 1 144 ? -10.769 -10.745 2.814 1.00 64.88 144 PHE A N 1
ATOM 1155 C CA . PHE A 1 144 ? -11.311 -10.999 1.487 1.00 64.88 144 PHE A CA 1
ATOM 1156 C C . PHE A 1 144 ? -12.720 -11.588 1.640 1.00 64.88 144 PHE A C 1
ATOM 1158 O O . PHE A 1 144 ? -12.940 -12.782 1.469 1.00 64.88 144 PHE A O 1
ATOM 1165 N N . ASP A 1 145 ? -13.671 -10.757 2.071 1.00 59.12 145 ASP A N 1
ATOM 1166 C CA . ASP A 1 145 ? -15.078 -11.146 2.261 1.00 59.12 145 ASP A CA 1
ATOM 1167 C C . ASP A 1 145 ? -15.846 -11.208 0.933 1.00 59.12 145 ASP A C 1
ATOM 1169 O O . ASP A 1 145 ? -16.777 -11.989 0.783 1.00 59.12 145 ASP A O 1
ATOM 1173 N N . LYS A 1 146 ? -15.430 -10.394 -0.041 1.00 62.50 146 LYS A N 1
ATOM 1174 C CA . LYS A 1 146 ? -16.079 -10.248 -1.353 1.00 62.50 146 LYS A CA 1
ATOM 1175 C C . LYS A 1 146 ? -15.233 -10.731 -2.522 1.00 62.50 146 LYS A C 1
ATOM 1177 O O . LYS A 1 146 ? -15.639 -10.553 -3.668 1.00 62.50 146 LYS A O 1
ATOM 1182 N N . ARG A 1 147 ? -14.038 -11.260 -2.258 1.00 65.12 147 ARG A N 1
ATOM 1183 C CA . ARG A 1 147 ? -13.113 -11.709 -3.297 1.00 65.12 147 ARG A CA 1
ATOM 1184 C C . ARG A 1 147 ? -12.395 -12.994 -2.895 1.00 65.12 147 ARG A C 1
ATOM 1186 O O . ARG A 1 147 ? -12.153 -13.211 -1.715 1.00 65.12 147 ARG A O 1
ATOM 1193 N N . VAL A 1 148 ? -12.010 -13.803 -3.872 1.00 67.38 148 VAL A N 1
ATOM 1194 C CA . VAL A 1 148 ? -11.170 -14.995 -3.727 1.00 67.38 148 VAL A CA 1
ATOM 1195 C C . VAL A 1 148 ? -9.798 -14.686 -4.311 1.00 67.38 148 VAL A C 1
ATOM 1197 O O . VAL A 1 148 ? -9.703 -14.216 -5.446 1.00 67.38 148 VAL A O 1
ATOM 1200 N N . ILE A 1 149 ? -8.736 -14.921 -3.537 1.00 66.94 149 ILE A N 1
ATOM 1201 C CA . ILE A 1 149 ? -7.364 -14.831 -4.047 1.00 66.94 149 ILE A CA 1
ATOM 1202 C C . ILE A 1 149 ? -7.077 -16.095 -4.863 1.00 66.94 149 ILE A C 1
ATOM 1204 O O . ILE A 1 149 ? -7.189 -17.206 -4.350 1.00 66.94 149 ILE A O 1
ATOM 1208 N N . VAL A 1 150 ? -6.713 -15.910 -6.125 1.00 72.62 150 VAL A N 1
ATOM 1209 C CA . VAL A 1 150 ? -6.204 -16.947 -7.031 1.00 72.62 150 VAL A CA 1
ATOM 1210 C C . VAL A 1 150 ? -4.667 -16.850 -7.049 1.00 72.62 150 VAL A C 1
ATOM 1212 O O . VAL A 1 150 ? -4.080 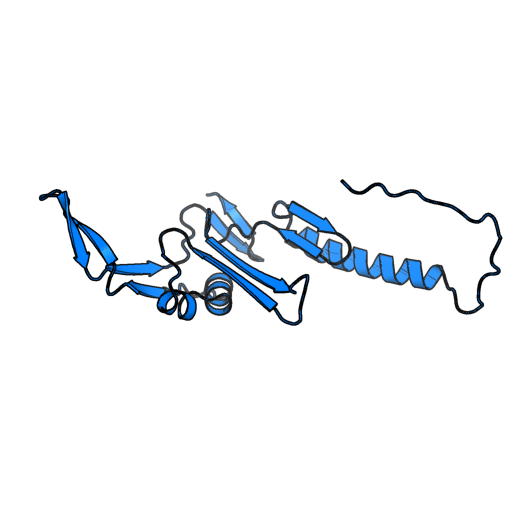-16.023 -6.346 1.00 72.62 150 VAL A O 1
ATOM 1215 N N . SER A 1 151 ? -3.985 -17.684 -7.833 1.00 68.00 151 SER A N 1
ATOM 1216 C CA . SER A 1 151 ? -2.545 -17.564 -8.087 1.00 68.00 151 SER A CA 1
ATOM 1217 C C . SER A 1 151 ? -2.140 -16.142 -8.522 1.00 68.00 151 SER A C 1
ATOM 1219 O O . SER A 1 151 ? -2.931 -15.398 -9.105 1.00 68.00 151 SER A O 1
ATOM 1221 N N . ASP A 1 152 ? -0.900 -15.755 -8.209 1.00 67.62 152 ASP A N 1
ATOM 1222 C CA . ASP A 1 152 ? -0.294 -14.466 -8.588 1.00 67.62 152 ASP A CA 1
ATOM 1223 C C . ASP A 1 152 ? -1.013 -13.202 -8.079 1.00 67.62 152 ASP A C 1
ATOM 1225 O O . ASP A 1 152 ? -1.060 -12.164 -8.747 1.00 67.62 152 ASP A O 1
ATOM 1229 N N . TYR A 1 153 ? -1.560 -13.248 -6.858 1.00 60.69 153 TYR A N 1
ATOM 1230 C CA . TYR A 1 153 ? -2.237 -12.106 -6.221 1.00 60.69 153 TYR A CA 1
ATOM 1231 C C . TYR A 1 153 ? -3.430 -11.563 -7.023 1.00 60.69 153 TYR A C 1
ATOM 1233 O O . TYR A 1 153 ? -3.835 -10.399 -6.862 1.00 60.69 153 TYR A O 1
ATOM 1241 N N . LYS A 1 154 ? -3.982 -12.384 -7.918 1.00 63.94 154 LYS A N 1
ATOM 1242 C CA . LYS A 1 154 ? -5.215 -12.091 -8.636 1.00 63.94 154 LYS A CA 1
ATOM 1243 C C . LYS A 1 154 ? -6.379 -12.274 -7.667 1.00 63.94 154 LYS A C 1
ATOM 1245 O O . LYS A 1 154 ? -6.385 -13.200 -6.863 1.00 63.94 154 LYS A O 1
ATOM 1250 N N . THR A 1 155 ? -7.349 -11.365 -7.700 1.00 65.38 155 THR A N 1
ATOM 1251 C CA . THR A 1 155 ? -8.542 -11.457 -6.845 1.00 65.38 155 THR A CA 1
ATOM 1252 C C . THR A 1 155 ? -9.782 -11.460 -7.719 1.00 65.38 155 THR A C 1
ATOM 1254 O O . THR A 1 155 ? -9.988 -10.510 -8.472 1.00 65.38 155 THR A O 1
ATOM 1257 N N . LEU A 1 156 ? -10.589 -12.513 -7.631 1.00 65.81 156 LEU A N 1
ATOM 1258 C CA . LEU A 1 156 ? -11.868 -12.623 -8.334 1.00 65.81 156 LEU A CA 1
ATOM 1259 C C . LEU A 1 156 ? -13.010 -12.292 -7.371 1.00 65.81 156 LEU A C 1
ATOM 1261 O O . LEU A 1 156 ? -12.877 -12.596 -6.189 1.00 65.81 156 LEU A O 1
ATOM 1265 N N . PRO A 1 157 ? -14.103 -11.652 -7.811 1.00 70.12 157 PRO A N 1
ATOM 1266 C CA . PRO A 1 157 ? -15.314 -11.571 -6.997 1.00 70.12 157 PRO A CA 1
ATOM 1267 C C . PRO A 1 157 ? -15.880 -12.977 -6.724 1.00 70.12 157 PRO A C 1
ATOM 1269 O O . PRO A 1 157 ? -15.613 -13.900 -7.495 1.00 70.12 157 PRO A O 1
ATOM 1272 N N . TYR A 1 158 ? -16.627 -13.127 -5.624 1.00 61.62 158 TYR A N 1
ATOM 1273 C CA . TYR A 1 158 ? -17.537 -14.271 -5.463 1.00 61.62 158 TYR A CA 1
ATOM 1274 C C . TYR A 1 158 ? -18.707 -14.173 -6.443 1.00 61.62 158 TYR A C 1
ATOM 1276 O O . TYR A 1 158 ? -19.116 -13.023 -6.740 1.00 61.62 158 TYR A O 1
#

InterPro domains:
  IPR023211 DNA polymerase, palm domain superfamily [G3DSA:3.90.1600.10] (9-129)
  IPR043502 DNA/RNA polymerase superfamily [SSF56672] (8-125)

Sequence (158 aa):
MVEMRWRNKEEFIEDSGRTNVVIAAYTTAQAIFKLYGYLEKLEDRIVYADTDSVIFTANQGGPKNYAYKLQKPYGDGIQTVCKVRGITLNYKNALSINFDAFRDMVTSSEKKTITVVDEHKILRDSKSSRVITGQQSKDYRIVFDKRVIVSDYKTLPY

Organism: Mytilus coruscus (NCBI:txid42192)

pLDDT: mean 79.3, std 10.96, range [37.19, 95.31]

Radius of gyration: 24.3 Å; chains: 1; bounding box: 58×46×69 Å